Protein AF-A0A4P5YL42-F1 (afdb_monomer)

Solvent-accessible surface area (backbone atoms only — not comparable to full-atom values): 3124 Å² total; per-residue (Å²): 124,100,65,90,74,57,68,68,59,55,54,54,56,73,72,57,80,54,64,70,58,53,53,51,52,51,52,52,51,51,49,54,75,66,37,89,47,74,86,64,35,84,90,64,75,86,129

Foldseek 3Di:
DVDDDDPVVVVVLVPDPPPVVNVVVVVLVVQVVPDPDPVSRPPDDDD

Mean predicted aligned error: 4.61 Å

pLDDT: mean 88.37, std 9.61, range [56.47, 97.88]

Sequence (47 aa):
MKVAFRESFVRDLETITDAALLKRIRRTIENVEQARTFGEIPNLKRL

Structure (mmCIF, N/CA/C/O backbone):
data_AF-A0A4P5YL42-F1
#
_entry.id   AF-A0A4P5YL42-F1
#
loop_
_atom_site.group_PDB
_atom_site.id
_atom_site.type_symbol
_atom_site.label_atom_id
_atom_site.label_alt_id
_atom_site.label_comp_id
_atom_site.label_asym_id
_atom_site.label_entity_id
_atom_site.label_seq_id
_atom_site.pdbx_PDB_ins_code
_atom_site.Cartn_x
_atom_site.Cartn_y
_atom_site.Cartn_z
_atom_site.occupancy
_atom_site.B_iso_or_equiv
_atom_site.auth_seq_id
_atom_site.auth_comp_id
_atom_site.auth_asym_id
_atom_site.auth_atom_id
_atom_site.pdbx_PDB_model_num
ATOM 1 N N . MET A 1 1 ? -7.853 -6.901 -9.640 1.00 60.41 1 MET A N 1
ATOM 2 C CA . MET A 1 1 ? -6.407 -6.591 -9.697 1.00 60.41 1 MET A CA 1
ATOM 3 C C . MET A 1 1 ? -5.787 -7.470 -10.759 1.00 60.41 1 MET A C 1
ATOM 5 O O . MET A 1 1 ? -6.257 -8.590 -10.934 1.00 60.41 1 MET A O 1
ATOM 9 N N . LYS A 1 2 ? -4.793 -6.967 -11.493 1.00 68.56 2 LYS A N 1
ATOM 10 C CA . LYS A 1 2 ? -4.098 -7.761 -12.527 1.00 68.56 2 LYS A CA 1
ATOM 11 C C . LYS A 1 2 ? -3.051 -8.706 -11.924 1.00 68.56 2 LYS A C 1
AT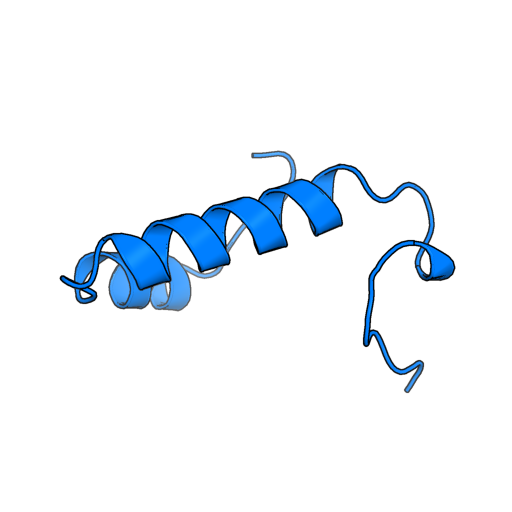OM 13 O O . LYS A 1 2 ? -2.461 -9.504 -12.643 1.00 68.56 2 LYS A O 1
ATOM 18 N N . VAL A 1 3 ? -2.836 -8.605 -10.612 1.00 73.38 3 VAL A N 1
ATOM 19 C CA . VAL A 1 3 ? -1.808 -9.311 -9.851 1.00 73.38 3 VAL A CA 1
ATOM 20 C C . VAL A 1 3 ? -2.461 -10.049 -8.685 1.00 73.38 3 VAL A C 1
ATOM 22 O O . VAL A 1 3 ? -3.324 -9.495 -8.000 1.00 73.38 3 VAL A O 1
ATOM 25 N N . ALA A 1 4 ? -2.050 -11.297 -8.466 1.00 83.94 4 ALA A N 1
ATOM 26 C CA . ALA A 1 4 ? -2.444 -12.071 -7.296 1.00 83.94 4 ALA A CA 1
ATOM 27 C C . ALA A 1 4 ? -1.516 -11.744 -6.117 1.00 83.94 4 ALA A C 1
ATOM 29 O O . ALA A 1 4 ? -0.294 -11.841 -6.236 1.00 83.94 4 ALA A O 1
ATOM 30 N N . PHE A 1 5 ? -2.100 -11.379 -4.977 1.00 89.00 5 PHE A N 1
ATOM 31 C CA . PHE A 1 5 ? -1.369 -11.190 -3.725 1.00 89.00 5 PHE A CA 1
ATOM 32 C C . PHE A 1 5 ? -1.444 -12.453 -2.876 1.00 89.00 5 PHE A C 1
ATOM 34 O O . PHE A 1 5 ? -2.410 -13.211 -2.946 1.00 89.00 5 PHE A O 1
ATOM 41 N N . ARG A 1 6 ? -0.421 -12.671 -2.048 1.00 93.31 6 ARG A N 1
ATOM 42 C CA . ARG A 1 6 ? -0.462 -13.726 -1.031 1.00 93.31 6 ARG A CA 1
ATOM 43 C C . ARG A 1 6 ? -1.541 -13.393 -0.006 1.00 93.31 6 ARG A C 1
ATOM 45 O O . ARG A 1 6 ? -1.666 -12.235 0.386 1.00 93.31 6 ARG A O 1
ATOM 52 N N . GLU A 1 7 ? -2.244 -14.404 0.494 1.00 93.50 7 GLU A N 1
ATOM 53 C CA . GLU A 1 7 ? -3.249 -14.210 1.549 1.00 93.50 7 GLU A CA 1
ATOM 54 C C . GLU A 1 7 ? -2.672 -13.530 2.793 1.00 93.50 7 GLU A C 1
ATOM 56 O O . GLU A 1 7 ? -3.336 -12.692 3.394 1.00 93.50 7 GLU A O 1
ATOM 61 N N . SER A 1 8 ? -1.420 -13.842 3.153 1.00 94.75 8 SER A N 1
ATOM 62 C CA . SER A 1 8 ? -0.739 -13.207 4.286 1.00 94.75 8 SER A CA 1
ATOM 63 C C . SER A 1 8 ? -0.670 -11.689 4.130 1.00 94.75 8 SER A C 1
ATOM 65 O O . SER A 1 8 ? -0.962 -10.971 5.071 1.00 94.75 8 SER A O 1
ATOM 67 N N . PHE A 1 9 ? -0.384 -11.200 2.919 1.00 94.25 9 PHE A N 1
ATOM 68 C CA . PHE A 1 9 ? -0.327 -9.767 2.644 1.00 94.25 9 PHE A CA 1
ATOM 69 C C . PHE A 1 9 ? -1.701 -9.106 2.793 1.00 94.25 9 PHE A C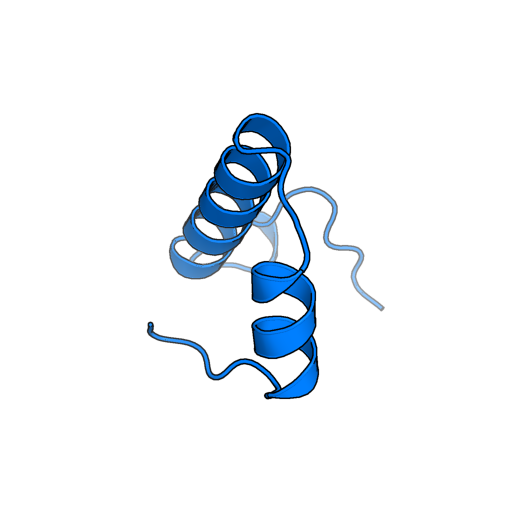 1
ATOM 71 O O . PHE A 1 9 ? -1.794 -8.004 3.317 1.00 94.25 9 PHE A O 1
ATOM 78 N N . VAL A 1 10 ? -2.774 -9.780 2.366 1.00 92.44 10 VAL A N 1
ATOM 79 C CA . VAL A 1 10 ? -4.141 -9.264 2.539 1.00 92.44 10 VAL A CA 1
ATOM 80 C C . VAL A 1 10 ? -4.483 -9.143 4.024 1.00 92.44 10 VAL A C 1
ATOM 82 O O . VAL A 1 10 ? -4.940 -8.085 4.447 1.00 92.44 10 VAL A O 1
ATOM 85 N N . ARG A 1 11 ? -4.182 -10.176 4.821 1.00 94.88 11 ARG A N 1
ATOM 86 C CA . ARG A 1 11 ? -4.383 -10.144 6.280 1.00 94.88 11 ARG A CA 1
ATOM 87 C C . ARG A 1 11 ? -3.566 -9.037 6.942 1.00 94.88 11 ARG A C 1
ATOM 89 O O . ARG A 1 11 ? -4.091 -8.332 7.795 1.00 94.88 11 ARG A O 1
ATOM 96 N N . ASP A 1 12 ? -2.318 -8.839 6.520 1.00 94.44 12 ASP A N 1
ATOM 97 C CA . ASP A 1 12 ? -1.485 -7.757 7.047 1.00 94.44 12 ASP A CA 1
ATOM 98 C C . ASP A 1 12 ? -2.145 -6.388 6.799 1.00 94.44 12 ASP A C 1
ATOM 100 O O . ASP A 1 12 ? -2.195 -5.561 7.708 1.00 94.44 12 ASP A O 1
ATOM 104 N N . LEU A 1 13 ? -2.731 -6.156 5.614 1.00 94.75 13 LEU A N 1
ATOM 105 C CA . LEU A 1 13 ? -3.435 -4.903 5.308 1.00 94.75 13 LEU A CA 1
ATOM 106 C C . LEU A 1 13 ? -4.676 -4.676 6.179 1.00 94.75 13 LEU A C 1
ATOM 108 O O . LEU A 1 13 ? -4.926 -3.538 6.571 1.00 94.75 13 LEU A O 1
ATOM 112 N N . GLU A 1 14 ? -5.432 -5.727 6.496 1.00 93.50 14 GLU A N 1
ATOM 113 C CA . GLU A 1 14 ? -6.628 -5.641 7.351 1.00 93.50 14 GLU A CA 1
ATOM 114 C C . GLU A 1 14 ? -6.297 -5.202 8.786 1.00 93.50 14 GLU A C 1
ATOM 116 O O . GLU A 1 14 ? -7.130 -4.593 9.456 1.00 93.50 14 GLU A O 1
ATOM 121 N N . THR A 1 15 ? -5.076 -5.474 9.256 1.00 96.38 15 THR A N 1
ATOM 122 C CA . THR A 1 15 ? -4.630 -5.093 10.607 1.00 96.38 15 THR A CA 1
ATOM 123 C C . THR A 1 15 ? -4.157 -3.638 10.711 1.00 96.38 15 THR A C 1
ATOM 125 O O . THR A 1 15 ? -4.011 -3.114 11.817 1.00 96.38 15 THR A O 1
ATOM 128 N N . ILE A 1 16 ? -3.920 -2.959 9.582 1.00 96.56 16 ILE A N 1
ATOM 129 C CA . ILE A 1 16 ? -3.417 -1.581 9.557 1.00 96.56 16 ILE A CA 1
ATOM 130 C C . ILE A 1 16 ? -4.580 -0.598 9.718 1.00 96.56 16 ILE A C 1
ATOM 132 O O . ILE A 1 16 ? -5.449 -0.489 8.859 1.00 96.56 16 ILE A O 1
ATOM 136 N N . THR A 1 17 ? -4.554 0.194 10.790 1.00 96.31 17 THR A N 1
ATOM 137 C CA . THR A 1 17 ? -5.569 1.228 11.071 1.00 96.31 17 THR A CA 1
ATOM 138 C C . THR A 1 17 ? -5.203 2.613 10.530 1.00 96.31 17 THR A C 1
ATOM 140 O O . THR A 1 17 ? -6.073 3.471 10.376 1.00 96.31 17 THR A O 1
ATOM 143 N N .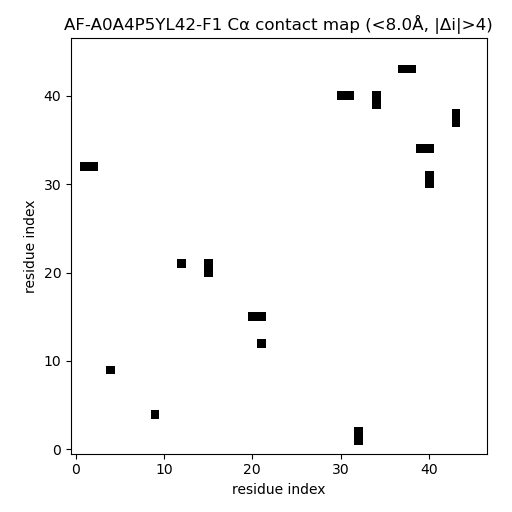 ASP A 1 18 ? -3.928 2.847 10.209 1.00 97.88 18 ASP A N 1
ATOM 144 C CA . ASP A 1 18 ? -3.459 4.113 9.646 1.00 97.88 18 ASP A CA 1
ATOM 145 C C . ASP A 1 18 ? -3.926 4.272 8.187 1.00 97.88 18 ASP A C 1
ATOM 147 O O . ASP A 1 18 ? -3.368 3.703 7.241 1.00 97.88 18 ASP A O 1
ATOM 151 N N . ALA A 1 19 ? -4.944 5.112 7.995 1.00 95.69 19 ALA A N 1
ATOM 152 C CA . ALA A 1 19 ? -5.507 5.418 6.686 1.00 95.69 19 ALA A CA 1
ATOM 153 C C . ALA A 1 19 ? -4.510 6.103 5.731 1.00 95.69 19 ALA A C 1
ATOM 155 O O . ALA A 1 19 ? -4.584 5.908 4.511 1.00 95.69 19 ALA A O 1
ATOM 156 N N . ALA A 1 20 ? -3.568 6.900 6.246 1.00 97.44 20 ALA A N 1
ATOM 157 C CA . ALA A 1 20 ? -2.550 7.544 5.421 1.00 97.44 20 ALA A CA 1
ATOM 158 C C . ALA A 1 20 ? -1.555 6.508 4.887 1.00 97.44 20 ALA A C 1
ATOM 160 O O . ALA A 1 20 ? -1.177 6.560 3.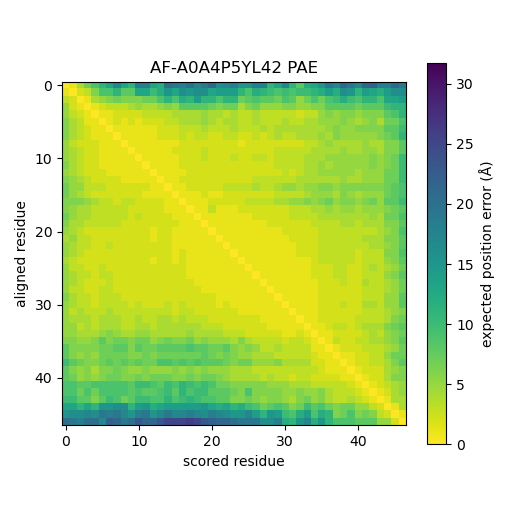709 1.00 97.44 20 ALA A O 1
ATOM 161 N N . LEU A 1 21 ? -1.183 5.534 5.719 1.00 96.69 21 LEU A N 1
ATOM 162 C CA . LEU A 1 21 ? -0.359 4.402 5.303 1.00 96.69 21 LEU A CA 1
ATOM 163 C C . LEU A 1 21 ? -1.070 3.555 4.241 1.00 96.69 21 LEU A C 1
ATOM 165 O O . LEU A 1 21 ? -0.496 3.320 3.175 1.00 96.69 21 LEU A O 1
ATOM 169 N N . LEU A 1 22 ? -2.333 3.181 4.464 1.00 96.88 22 LEU A N 1
ATOM 170 C CA . LEU A 1 22 ? -3.127 2.422 3.488 1.00 96.88 22 LEU A CA 1
ATOM 171 C C . LEU A 1 22 ? -3.224 3.143 2.135 1.00 96.88 22 LEU A C 1
ATOM 173 O O . LEU A 1 22 ? -3.047 2.529 1.079 1.00 96.88 22 LEU A O 1
ATOM 177 N N . LYS A 1 23 ? -3.418 4.46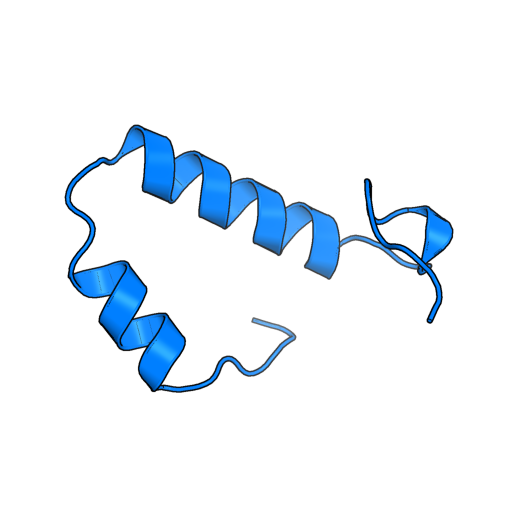8 2.144 1.00 97.06 23 LYS A N 1
ATOM 178 C CA . LYS A 1 23 ? -3.444 5.284 0.920 1.00 97.06 23 LYS A CA 1
ATOM 179 C C . LYS A 1 23 ? -2.107 5.250 0.174 1.00 97.06 23 LYS A C 1
ATOM 181 O O . LYS A 1 23 ? -2.095 5.188 -1.057 1.00 97.06 23 LYS A O 1
ATOM 186 N N . ARG A 1 24 ? -0.982 5.282 0.896 1.00 96.06 24 ARG A N 1
ATOM 187 C CA . ARG A 1 24 ? 0.359 5.172 0.298 1.00 96.06 24 ARG A CA 1
ATOM 188 C C . ARG A 1 24 ? 0.586 3.794 -0.314 1.00 96.06 24 ARG A C 1
ATOM 190 O O . ARG A 1 24 ? 1.041 3.732 -1.451 1.00 96.06 24 ARG A O 1
ATOM 197 N N . ILE A 1 25 ? 0.218 2.723 0.391 1.00 94.62 25 ILE A N 1
ATOM 198 C CA . ILE A 1 25 ? 0.327 1.345 -0.112 1.00 94.62 25 ILE A CA 1
ATOM 199 C C . ILE A 1 25 ? -0.477 1.185 -1.404 1.00 94.62 25 ILE A C 1
ATOM 201 O O . ILE A 1 25 ? 0.064 0.720 -2.407 1.00 94.62 25 ILE A O 1
ATOM 205 N N . ARG A 1 26 ? -1.736 1.643 -1.415 1.00 93.75 26 ARG A N 1
ATOM 206 C CA . ARG A 1 26 ? -2.596 1.603 -2.606 1.00 93.75 26 ARG A CA 1
ATOM 207 C C . ARG A 1 26 ? -1.943 2.296 -3.799 1.00 93.75 26 ARG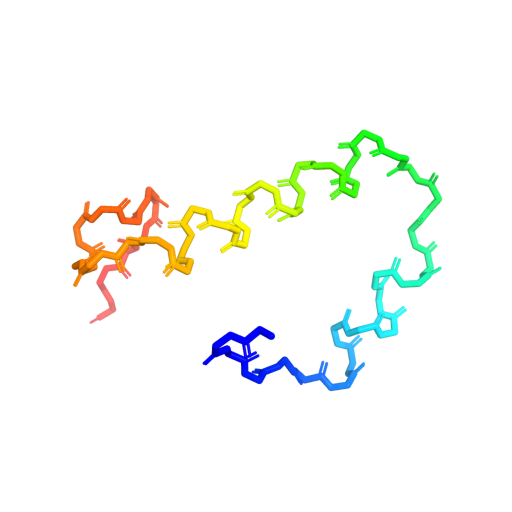 A C 1
ATOM 209 O O . ARG A 1 26 ? -1.861 1.706 -4.869 1.00 93.75 26 ARG A O 1
ATOM 216 N N . ARG A 1 27 ? -1.414 3.506 -3.594 1.00 94.00 27 ARG A N 1
ATOM 217 C CA . ARG A 1 27 ? -0.730 4.265 -4.650 1.00 94.00 27 ARG A CA 1
ATOM 218 C C . ARG A 1 27 ? 0.507 3.535 -5.176 1.00 94.00 27 ARG A C 1
ATOM 220 O O . ARG A 1 27 ? 0.757 3.544 -6.375 1.00 94.00 27 ARG A O 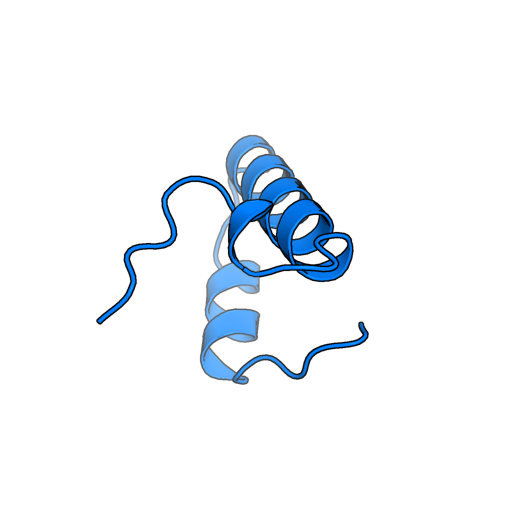1
ATOM 227 N N . THR A 1 28 ? 1.278 2.895 -4.299 1.00 91.81 28 THR A N 1
ATOM 228 C CA . THR A 1 28 ? 2.433 2.090 -4.714 1.00 91.81 28 THR A CA 1
ATOM 229 C C . THR A 1 28 ? 2.008 0.895 -5.562 1.00 91.81 28 THR A C 1
ATOM 231 O O . THR A 1 28 ? 2.619 0.660 -6.600 1.00 91.81 28 THR A O 1
ATOM 234 N N . ILE A 1 29 ? 0.952 0.178 -5.167 1.00 91.62 29 ILE A N 1
ATOM 235 C CA . ILE A 1 29 ? 0.414 -0.941 -5.952 1.00 91.62 29 ILE A CA 1
ATOM 236 C C . ILE A 1 29 ? -0.051 -0.458 -7.330 1.00 91.62 29 ILE A C 1
ATOM 238 O O . ILE A 1 29 ? 0.330 -1.048 -8.336 1.00 91.62 29 ILE A O 1
ATOM 242 N N . GLU A 1 30 ? -0.805 0.642 -7.389 1.00 91.06 30 GLU A N 1
ATOM 243 C CA . GLU A 1 30 ? -1.287 1.219 -8.651 1.00 91.06 30 GLU A CA 1
ATOM 244 C C . GLU A 1 30 ? -0.135 1.623 -9.578 1.00 91.06 30 GLU A C 1
ATOM 246 O O . GLU A 1 30 ? -0.177 1.325 -10.770 1.00 91.06 30 GLU A O 1
ATOM 251 N N . ASN A 1 31 ? 0.921 2.240 -9.040 1.00 89.31 31 ASN A N 1
ATOM 252 C CA . ASN A 1 31 ? 2.107 2.592 -9.821 1.00 89.31 31 ASN A CA 1
ATOM 253 C C . ASN A 1 31 ? 2.777 1.347 -10.425 1.00 89.31 31 ASN A C 1
ATOM 255 O O . ASN A 1 31 ? 3.192 1.374 -11.580 1.00 89.31 31 ASN A O 1
ATOM 259 N N . VAL A 1 32 ? 2.868 0.254 -9.661 1.00 89.62 32 VAL A N 1
ATOM 260 C CA . VAL A 1 32 ? 3.438 -1.013 -10.144 1.00 89.62 32 VAL A CA 1
ATOM 261 C C . VAL A 1 32 ? 2.531 -1.668 -11.190 1.00 89.62 32 VAL A C 1
ATOM 263 O O . VAL A 1 32 ? 3.033 -2.159 -12.194 1.00 89.62 32 VAL A O 1
ATOM 266 N N . GLU A 1 33 ? 1.209 -1.653 -11.004 1.00 88.81 33 GLU A N 1
ATOM 267 C CA . GLU A 1 33 ? 0.254 -2.207 -11.979 1.00 88.81 33 GLU A CA 1
ATOM 268 C C . GLU A 1 33 ? 0.206 -1.410 -13.296 1.00 88.81 33 GLU A C 1
ATOM 270 O O . GLU A 1 33 ? -0.138 -1.969 -14.342 1.00 88.81 33 GLU A O 1
ATOM 275 N N . GLN A 1 34 ? 0.508 -0.110 -13.253 1.00 89.50 34 GLN A N 1
ATOM 276 C CA . GLN A 1 34 ? 0.548 0.766 -14.428 1.00 89.50 34 GLN A CA 1
ATOM 277 C C . GLN A 1 34 ? 1.896 0.748 -15.155 1.00 89.50 34 GLN A C 1
ATOM 279 O O . GLN A 1 34 ? 1.935 1.084 -16.341 1.00 89.50 34 GLN A O 1
ATOM 284 N N . ALA A 1 35 ? 2.974 0.354 -14.472 1.00 89.44 35 ALA A N 1
ATOM 285 C CA . ALA A 1 35 ? 4.299 0.258 -15.063 1.00 89.44 35 ALA A CA 1
ATOM 286 C C . ALA A 1 35 ? 4.303 -0.772 -16.202 1.00 89.44 35 ALA A C 1
ATOM 288 O O . ALA A 1 35 ? 3.961 -1.942 -16.028 1.00 89.44 35 ALA A O 1
ATOM 289 N N . ARG A 1 36 ? 4.707 -0.332 -17.391 1.00 87.00 36 ARG A N 1
ATOM 290 C CA . ARG A 1 36 ? 4.836 -1.179 -18.587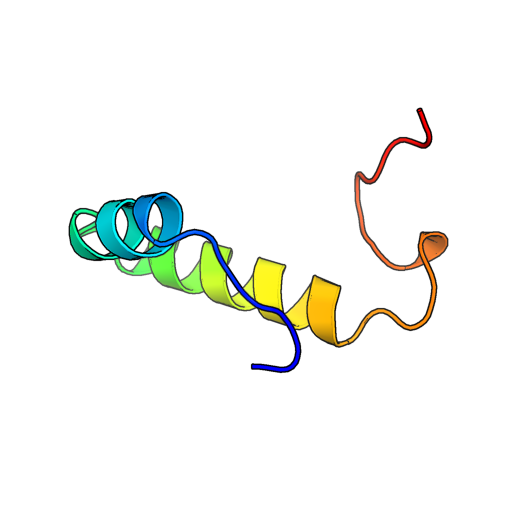 1.00 87.00 36 ARG A CA 1
ATOM 291 C C . ARG A 1 36 ? 6.184 -1.876 -18.641 1.00 87.00 36 ARG A C 1
ATOM 293 O O . ARG A 1 36 ? 6.324 -2.909 -19.290 1.00 87.00 36 ARG A O 1
ATOM 300 N N . THR A 1 37 ? 7.177 -1.296 -17.979 1.00 88.19 37 THR A N 1
ATOM 301 C CA . THR A 1 37 ? 8.549 -1.789 -17.955 1.00 88.19 37 THR A CA 1
ATOM 302 C C . THR A 1 37 ? 9.106 -1.747 -16.538 1.00 88.19 37 THR A C 1
ATOM 304 O O . THR A 1 37 ? 8.711 -0.920 -15.718 1.00 88.19 37 THR A O 1
ATOM 307 N N . PHE A 1 38 ? 10.079 -2.611 -16.242 1.00 85.06 38 PHE A N 1
ATOM 308 C CA . PHE A 1 38 ? 10.746 -2.615 -14.936 1.00 85.06 38 PHE A CA 1
ATOM 309 C C . PHE A 1 38 ? 11.441 -1.283 -14.605 1.00 85.06 38 PHE A C 1
ATOM 311 O O . PHE A 1 38 ? 11.599 -0.963 -13.432 1.00 85.06 38 PHE A O 1
ATOM 318 N N . GLY A 1 39 ? 11.830 -0.500 -15.619 1.00 84.31 39 GLY A N 1
ATOM 319 C CA . GLY A 1 39 ? 12.449 0.816 -15.436 1.00 84.31 39 GLY A CA 1
ATOM 320 C C . GLY A 1 39 ? 11.486 1.902 -14.947 1.00 84.31 39 GLY A C 1
ATOM 321 O O . GLY A 1 39 ? 11.935 2.916 -14.424 1.00 84.31 39 GLY A O 1
ATOM 322 N N . GLU A 1 40 ? 10.175 1.690 -15.078 1.00 85.88 40 GLU A N 1
ATOM 323 C CA . GLU A 1 40 ? 9.140 2.619 -14.603 1.00 85.88 40 GLU A CA 1
ATOM 324 C C . GLU A 1 40 ? 8.791 2.405 -13.124 1.00 85.88 40 GLU A C 1
ATOM 326 O O . GLU A 1 40 ? 8.100 3.233 -12.530 1.00 85.88 40 GLU A O 1
ATOM 331 N N . ILE A 1 41 ? 9.275 1.318 -12.510 1.00 87.00 41 ILE A N 1
ATOM 332 C CA . ILE A 1 41 ? 9.036 1.021 -11.098 1.00 87.00 41 ILE A CA 1
ATOM 333 C C . ILE A 1 41 ? 10.146 1.674 -10.259 1.00 87.00 41 ILE A C 1
ATOM 335 O O . ILE A 1 41 ? 11.293 1.214 -10.279 1.00 87.00 41 ILE A O 1
ATOM 339 N N . PRO A 1 42 ? 9.842 2.730 -9.484 1.00 79.94 42 PRO A N 1
ATOM 340 C CA . PRO A 1 42 ? 10.849 3.407 -8.682 1.00 79.94 42 PRO A CA 1
ATOM 341 C C . PRO A 1 42 ? 11.430 2.470 -7.617 1.00 79.94 42 PRO A C 1
ATOM 343 O O . PRO A 1 42 ? 10.707 1.717 -6.966 1.00 79.94 42 PRO A O 1
ATOM 346 N N . ASN A 1 43 ? 12.744 2.569 -7.399 1.00 81.31 43 ASN A N 1
ATOM 347 C CA . ASN A 1 43 ? 13.509 1.788 -6.416 1.00 81.31 43 ASN A CA 1
ATOM 348 C C . ASN A 1 43 ? 13.553 0.269 -6.660 1.00 81.31 43 ASN A C 1
ATOM 350 O O . ASN A 1 43 ? 13.996 -0.474 -5.781 1.00 81.31 43 ASN A O 1
ATOM 354 N N . LEU A 1 44 ? 13.151 -0.207 -7.840 1.00 82.62 44 LEU A N 1
ATOM 355 C CA . LEU A 1 44 ? 13.330 -1.606 -8.206 1.00 82.62 44 LEU A CA 1
ATOM 356 C C . LEU A 1 44 ? 14.798 -1.863 -8.580 1.00 82.62 44 LEU A C 1
ATOM 358 O O . LEU A 1 44 ? 15.266 -1.466 -9.647 1.00 82.62 44 LEU A O 1
ATOM 362 N N . LYS A 1 45 ? 15.543 -2.526 -7.690 1.00 77.19 45 LYS A N 1
ATOM 363 C CA . LYS A 1 45 ? 16.898 -3.005 -7.993 1.00 77.19 45 LYS A CA 1
ATOM 364 C C . LYS A 1 45 ? 16.805 -4.280 -8.831 1.00 77.19 45 LYS A C 1
ATOM 366 O O . LYS A 1 45 ? 16.047 -5.185 -8.491 1.00 77.19 45 LYS A O 1
ATOM 371 N N . ARG A 1 46 ? 17.582 -4.356 -9.912 1.00 66.75 46 ARG A N 1
ATOM 372 C CA . ARG A 1 46 ? 17.784 -5.610 -10.651 1.00 66.75 46 ARG A CA 1
ATOM 373 C C . ARG A 1 46 ? 18.706 -6.488 -9.797 1.00 66.75 46 ARG A C 1
ATOM 375 O O . ARG A 1 46 ? 19.792 -6.029 -9.447 1.00 66.75 46 ARG A O 1
ATOM 382 N N . LEU A 1 47 ? 18.212 -7.659 -9.392 1.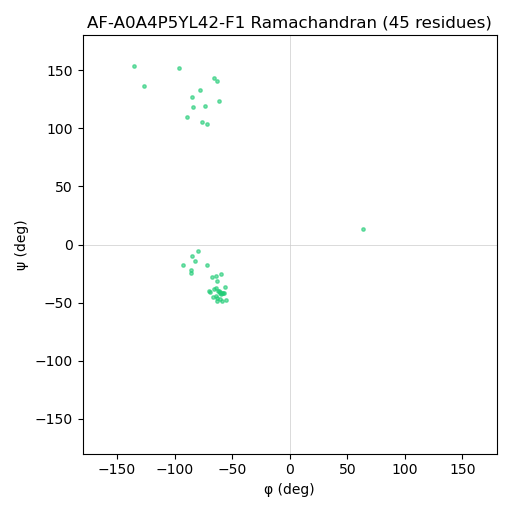00 56.47 47 LEU A N 1
ATOM 383 C CA . LEU A 1 47 ? 19.009 -8.723 -8.772 1.00 56.47 47 LEU A CA 1
ATOM 384 C C . LEU A 1 47 ? 19.850 -9.428 -9.837 1.00 56.47 47 LEU A C 1
ATOM 386 O O . LEU A 1 47 ? 19.335 -9.570 -10.971 1.00 56.47 47 LEU A O 1
#

Secondary structure (DSSP, 8-state):
--SPPPHHHHHHHHH---HHHHHHHHHHHHHHHH-SSGGGSTT----

Radius of gyration: 12.29 Å; Cα contacts (8 Å, |Δi|>4): 12; chains: 1; bounding box: 26×22×30 Å